Protein AF-A0A0G3I5A0-F1 (afdb_monomer_lite)

Organism: Toxoplasma gondii (NCBI:txid5811)

Secondary structure (DSSP, 8-state):
--------PPPTT-EEEEE--SSSPPPPSS-STTEEEE--TT-GGGPEEEEHHHHSTT-SSPP-EEEETTEEEEE--

Radius of gyration: 13.28 Å; chains: 1; bounding box: 28×27×29 Å

Sequence (77 aa):
DDDETKKEIITPGDSVSIENSGSRPLEYIPPNPSQVLKVEKGDHCKDEPVELAALFKGSAPTPAWTEAQSTRSLTVP

pLDDT: mean 79.5, std 12.51, range [40.75, 92.44]

Foldseek 3Di:
DPPPPDDDDADAQDKDKDFDPDPDADDDVPNFQQWDFDDDPPDPVPTDIDGQCVVLPPFPPRWGWDDDDRMIMTHHD

Structure (mmCIF, N/CA/C/O backbone):
data_AF-A0A0G3I5A0-F1
#
_entry.id   AF-A0A0G3I5A0-F1
#
loop_
_atom_site.group_PDB
_atom_site.id
_atom_site.type_symbol
_atom_site.label_atom_id
_atom_site.label_alt_id
_atom_site.label_comp_id
_atom_site.label_asym_id
_atom_site.label_entity_id
_atom_site.label_seq_id
_atom_site.pdbx_PDB_ins_code
_atom_site.Cartn_x
_atom_site.Cartn_y
_atom_site.Cartn_z
_atom_site.occupancy
_atom_site.B_iso_or_equiv
_atom_site.auth_seq_id
_atom_site.auth_comp_id
_atom_site.auth_asym_id
_atom_site.auth_atom_id
_atom_site.pdbx_PDB_model_num
ATOM 1 N N . ASP A 1 1 ? 2.799 -19.885 -15.730 1.00 40.75 1 ASP A N 1
ATOM 2 C CA . ASP A 1 1 ? 3.451 -18.867 -14.901 1.00 40.75 1 ASP A CA 1
ATOM 3 C C . ASP A 1 1 ? 2.707 -18.767 -13.594 1.00 40.75 1 ASP A C 1
ATOM 5 O O . ASP A 1 1 ? 1.527 -18.438 -13.598 1.00 40.75 1 ASP A O 1
ATOM 9 N N . ASP A 1 2 ? 3.362 -19.202 -12.523 1.00 44.56 2 ASP A N 1
ATOM 10 C CA . ASP A 1 2 ? 2.870 -19.098 -11.153 1.00 44.56 2 ASP A CA 1
ATOM 11 C C . ASP A 1 2 ? 2.924 -17.622 -10.744 1.00 44.56 2 ASP A C 1
ATOM 13 O O . ASP A 1 2 ? 3.997 -17.082 -10.474 1.00 44.56 2 ASP A O 1
ATOM 17 N N . ASP A 1 3 ? 1.768 -16.960 -10.731 1.00 48.66 3 ASP A N 1
ATOM 18 C CA . ASP A 1 3 ? 1.572 -15.688 -10.035 1.00 48.66 3 ASP A CA 1
ATOM 19 C C . ASP A 1 3 ? 1.719 -15.968 -8.525 1.00 48.66 3 ASP A C 1
ATOM 21 O O . ASP A 1 3 ? 0.752 -16.246 -7.809 1.00 48.66 3 ASP A O 1
ATOM 25 N N . GLU A 1 4 ? 2.963 -16.018 -8.035 1.00 50.03 4 GLU A N 1
ATOM 26 C CA . GLU A 1 4 ? 3.253 -16.225 -6.617 1.00 50.03 4 GLU A CA 1
ATOM 27 C C . GLU A 1 4 ? 2.835 -14.981 -5.827 1.00 50.03 4 GLU A C 1
ATOM 29 O O . GLU A 1 4 ? 3.615 -14.074 -5.538 1.00 50.03 4 GLU A O 1
ATOM 34 N N . THR A 1 5 ? 1.561 -14.941 -5.438 1.00 55.94 5 THR A N 1
ATOM 35 C CA . THR A 1 5 ? 1.086 -13.978 -4.450 1.00 55.94 5 THR A CA 1
ATOM 36 C C . THR A 1 5 ? 1.715 -14.330 -3.103 1.00 55.94 5 THR A C 1
ATOM 38 O O . THR A 1 5 ? 1.279 -15.272 -2.431 1.00 55.94 5 THR A O 1
ATOM 41 N N . LYS A 1 6 ? 2.735 -13.575 -2.679 1.00 62.28 6 LYS A N 1
ATOM 42 C CA . LYS A 1 6 ? 3.306 -13.704 -1.333 1.00 62.28 6 LYS A CA 1
ATOM 43 C C . LYS A 1 6 ? 2.216 -13.389 -0.302 1.00 62.28 6 LYS A C 1
ATOM 45 O O . LYS A 1 6 ? 1.680 -12.284 -0.266 1.00 62.28 6 LYS A O 1
ATOM 50 N N . LYS A 1 7 ? 1.861 -14.375 0.526 1.00 65.25 7 LYS A N 1
ATOM 51 C CA . LYS A 1 7 ? 0.877 -14.222 1.607 1.00 65.25 7 LYS A CA 1
ATOM 52 C C . LYS A 1 7 ? 1.619 -13.994 2.919 1.00 65.25 7 LYS A C 1
ATOM 54 O O . LYS A 1 7 ? 2.211 -14.928 3.450 1.00 65.25 7 LYS A O 1
ATOM 59 N N . GLU A 1 8 ? 1.567 -12.775 3.443 1.00 69.50 8 GLU A N 1
ATOM 60 C CA . GLU A 1 8 ? 2.084 -12.432 4.772 1.00 69.50 8 GLU A CA 1
ATOM 61 C C . GLU A 1 8 ? 0.947 -11.955 5.679 1.00 69.50 8 GLU A C 1
ATOM 63 O O . GLU A 1 8 ? 0.022 -11.272 5.238 1.00 69.50 8 GLU A O 1
ATOM 68 N N . ILE A 1 9 ? 1.004 -12.351 6.953 1.00 74.69 9 ILE A N 1
ATOM 69 C CA . ILE A 1 9 ? 0.118 -11.828 7.995 1.00 74.69 9 ILE A CA 1
ATOM 70 C C . ILE A 1 9 ? 0.811 -10.599 8.578 1.00 74.69 9 ILE A C 1
ATOM 72 O O . ILE A 1 9 ? 1.929 -10.711 9.070 1.00 74.69 9 ILE A O 1
ATOM 76 N N . ILE A 1 10 ? 0.144 -9.450 8.515 1.00 70.44 10 ILE A N 1
ATOM 77 C CA . ILE A 1 10 ? 0.654 -8.171 9.015 1.00 70.44 10 ILE A CA 1
ATOM 78 C C . ILE A 1 10 ? -0.022 -7.896 10.360 1.00 70.44 10 ILE A C 1
ATOM 80 O O . ILE A 1 10 ? -1.252 -7.950 10.448 1.00 70.44 10 ILE A O 1
ATOM 84 N N . THR A 1 11 ? 0.758 -7.620 11.403 1.00 77.62 11 THR A N 1
ATOM 85 C CA . THR A 1 11 ? 0.250 -7.236 12.726 1.00 77.62 11 THR A CA 1
ATOM 86 C C . THR A 1 11 ? 0.351 -5.719 12.946 1.00 77.62 11 THR A C 1
ATOM 88 O O . THR A 1 11 ? 1.097 -5.044 12.237 1.00 77.62 11 THR A O 1
ATOM 91 N N . PRO A 1 12 ? -0.424 -5.129 13.877 1.00 76.81 12 PRO A N 1
ATOM 92 C CA . PRO A 1 12 ? -0.277 -3.713 14.219 1.00 76.81 12 PRO A CA 1
ATOM 93 C C . PRO A 1 12 ? 1.159 -3.389 14.651 1.00 76.81 12 PRO A C 1
ATOM 95 O O . PRO A 1 12 ? 1.733 -4.107 15.469 1.00 76.81 12 PRO A O 1
ATOM 98 N N . GLY A 1 13 ? 1.732 -2.318 14.104 1.00 77.62 13 GLY A N 1
ATOM 99 C CA . GLY A 1 13 ? 3.138 -1.944 14.269 1.00 77.62 13 GLY A CA 1
ATOM 100 C C . GLY A 1 13 ? 4.077 -2.484 13.184 1.00 77.62 13 GLY A C 1
ATOM 101 O O . GLY A 1 13 ? 5.217 -2.022 13.100 1.00 77.62 13 GLY A O 1
ATOM 102 N N . ASP A 1 14 ? 3.620 -3.408 12.332 1.00 83.88 14 ASP A N 1
ATOM 103 C CA . ASP A 1 14 ? 4.416 -3.909 11.212 1.00 83.88 14 ASP A CA 1
ATOM 104 C C . ASP A 1 14 ? 4.412 -2.947 10.017 1.00 83.88 14 ASP A C 1
ATOM 106 O O . ASP A 1 14 ? 3.532 -2.098 9.825 1.00 83.88 14 ASP A O 1
ATOM 110 N N . SER A 1 15 ? 5.414 -3.129 9.160 1.00 85.12 15 SER A N 1
ATOM 111 C CA . SER A 1 15 ? 5.509 -2.443 7.877 1.00 85.12 15 SER A CA 1
ATOM 112 C C . SER A 1 15 ? 5.707 -3.443 6.747 1.00 85.12 15 SER A C 1
ATOM 114 O O . SER A 1 15 ? 6.460 -4.408 6.870 1.00 85.12 15 SER A O 1
ATOM 116 N N . VAL A 1 16 ? 5.033 -3.193 5.630 1.00 87.56 16 VAL A N 1
ATOM 117 C CA . VAL A 1 16 ? 5.221 -3.926 4.377 1.00 87.56 16 VAL A CA 1
ATOM 118 C C . VAL A 1 16 ? 5.911 -3.007 3.394 1.00 87.56 16 VAL A C 1
ATOM 120 O O . VAL A 1 16 ? 5.514 -1.856 3.253 1.00 87.56 16 VAL A O 1
ATOM 123 N N . SER A 1 17 ? 6.938 -3.507 2.711 1.00 87.69 17 SER A N 1
ATOM 124 C CA . SER A 1 17 ? 7.680 -2.744 1.708 1.00 87.69 17 SER A CA 1
ATOM 125 C C . SER A 1 17 ? 7.775 -3.511 0.398 1.00 87.69 17 SER A C 1
ATOM 127 O O . SER A 1 17 ? 8.049 -4.709 0.389 1.00 87.69 17 SER A O 1
ATOM 129 N N . ILE A 1 18 ? 7.564 -2.796 -0.701 1.00 86.88 18 ILE A N 1
ATOM 130 C CA . ILE A 1 18 ? 7.730 -3.269 -2.070 1.00 86.88 18 ILE A CA 1
ATOM 131 C C . ILE A 1 18 ? 8.917 -2.504 -2.646 1.00 86.88 18 ILE A C 1
ATOM 133 O O . ILE A 1 18 ? 8.820 -1.303 -2.893 1.00 86.88 18 ILE A O 1
ATOM 137 N N . GLU A 1 19 ? 10.046 -3.187 -2.807 1.00 87.44 19 GLU A N 1
ATOM 138 C CA . GLU A 1 19 ? 11.252 -2.614 -3.401 1.00 87.44 19 GLU A CA 1
ATOM 139 C C . GLU A 1 19 ? 11.271 -2.861 -4.911 1.00 87.44 19 GLU A C 1
ATOM 141 O O . GLU A 1 19 ? 11.144 -3.993 -5.382 1.00 87.44 19 GLU A O 1
ATOM 146 N N . ASN A 1 20 ? 11.483 -1.795 -5.675 1.00 84.12 20 ASN A N 1
ATOM 147 C CA . ASN A 1 20 ? 11.801 -1.873 -7.086 1.00 84.12 20 ASN A CA 1
ATOM 148 C C . ASN A 1 20 ? 13.312 -2.035 -7.280 1.00 84.12 20 ASN A C 1
ATOM 150 O O . ASN A 1 20 ? 14.057 -1.058 -7.331 1.00 84.12 20 ASN A O 1
ATOM 154 N N . SER A 1 21 ? 13.756 -3.279 -7.434 1.00 82.38 21 SER A N 1
ATOM 155 C CA . SER A 1 21 ? 15.135 -3.613 -7.813 1.00 82.38 21 SER A CA 1
ATOM 156 C C . SER A 1 21 ? 15.382 -3.539 -9.330 1.00 82.38 21 SER A C 1
ATOM 158 O O . SER A 1 21 ? 16.499 -3.768 -9.799 1.00 82.38 21 SER A O 1
ATOM 160 N N . GLY A 1 22 ? 14.346 -3.225 -10.115 1.00 81.56 22 GLY A N 1
ATOM 161 C CA . GLY A 1 22 ? 14.411 -3.100 -11.564 1.00 81.56 22 GLY A CA 1
ATOM 162 C C . GLY A 1 22 ? 14.905 -1.732 -12.039 1.00 81.56 22 GLY A C 1
ATOM 163 O O . GLY A 1 22 ? 14.849 -0.726 -11.342 1.00 81.56 22 GLY A O 1
ATOM 164 N N . SER A 1 23 ? 15.351 -1.675 -13.295 1.00 79.75 23 SER A N 1
ATOM 165 C CA . SER A 1 23 ? 15.765 -0.426 -13.956 1.00 79.75 23 SER A CA 1
ATOM 166 C C . SER A 1 23 ? 14.598 0.413 -14.491 1.00 79.75 23 SER A C 1
ATOM 168 O O . SER A 1 23 ? 14.811 1.520 -14.985 1.00 79.75 23 SER A O 1
ATOM 170 N N . ARG A 1 24 ? 13.369 -0.111 -14.428 1.00 81.81 24 ARG A N 1
ATOM 171 C CA . ARG A 1 24 ? 12.142 0.567 -14.863 1.00 81.81 24 ARG A CA 1
ATOM 172 C C . ARG A 1 24 ? 11.312 0.961 -13.645 1.00 81.81 24 ARG A C 1
ATOM 174 O O . ARG A 1 24 ? 11.273 0.174 -12.706 1.00 81.81 24 ARG A O 1
ATOM 181 N N . PRO A 1 25 ? 10.626 2.115 -13.653 1.00 79.50 25 PRO A N 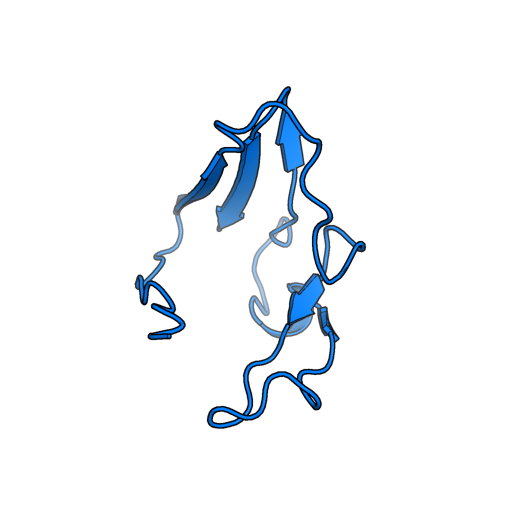1
ATOM 182 C CA . PRO A 1 25 ? 9.669 2.455 -12.603 1.00 79.50 25 PRO A CA 1
ATOM 183 C C . PRO A 1 25 ? 8.578 1.382 -12.484 1.00 79.50 25 PRO A C 1
ATOM 185 O O . PRO A 1 25 ? 8.094 0.897 -13.510 1.00 79.50 25 PRO A O 1
ATOM 188 N N . LEU A 1 26 ? 8.191 1.025 -11.255 1.00 78.56 26 LEU A N 1
ATOM 189 C CA . LEU A 1 26 ? 6.996 0.216 -11.021 1.00 78.56 26 LEU A CA 1
ATOM 190 C C . LEU A 1 26 ? 5.758 1.092 -11.184 1.00 78.56 26 LEU A C 1
ATOM 192 O O . LEU A 1 26 ? 5.691 2.196 -10.645 1.00 78.56 26 LEU A O 1
ATOM 196 N N . GLU A 1 27 ? 4.771 0.574 -11.903 1.00 83.44 27 GLU A N 1
ATOM 197 C CA . GLU A 1 27 ? 3.423 1.119 -11.875 1.00 83.44 27 GLU A CA 1
ATOM 198 C C . GLU A 1 27 ? 2.645 0.395 -10.779 1.00 83.44 27 GLU A C 1
ATOM 200 O O . GLU A 1 27 ? 2.489 -0.826 -10.814 1.00 83.44 27 GLU A O 1
ATOM 205 N N . TYR A 1 28 ? 2.189 1.143 -9.778 1.00 83.19 28 TYR A N 1
ATOM 206 C CA . TYR A 1 28 ? 1.412 0.574 -8.689 1.00 83.19 28 TYR A CA 1
ATOM 207 C C . TYR A 1 28 ? -0.078 0.621 -9.003 1.00 83.19 28 TYR A C 1
ATOM 209 O O . TYR A 1 28 ? -0.632 1.681 -9.300 1.00 83.19 28 TYR A O 1
AT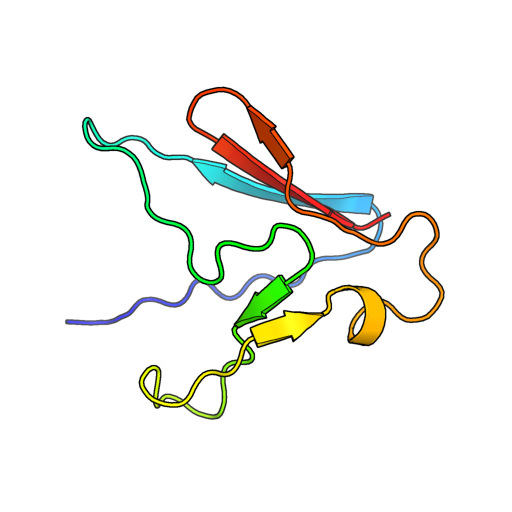OM 217 N N . ILE A 1 29 ? -0.734 -0.530 -8.867 1.00 83.75 29 ILE A N 1
ATOM 218 C CA . ILE A 1 29 ? -2.175 -0.674 -9.055 1.00 83.75 29 ILE A CA 1
ATOM 219 C C . ILE A 1 29 ? -2.792 -1.096 -7.707 1.00 83.75 29 ILE A C 1
ATOM 221 O O . ILE A 1 29 ? -2.405 -2.134 -7.169 1.00 83.75 29 ILE A O 1
ATOM 225 N N . PRO A 1 30 ? -3.716 -0.306 -7.127 1.00 87.25 30 PRO A N 1
ATOM 226 C CA . PRO A 1 30 ? -4.216 0.971 -7.630 1.00 87.25 30 PRO A CA 1
ATOM 227 C C . PRO A 1 30 ? -3.210 2.125 -7.404 1.00 87.25 30 PRO A C 1
ATOM 229 O O . PRO A 1 30 ? -2.397 2.071 -6.473 1.00 87.25 30 PRO A O 1
ATOM 232 N N . PRO A 1 31 ? -3.286 3.206 -8.208 1.00 86.31 31 PRO A N 1
ATOM 233 C CA . PRO A 1 31 ? -2.367 4.342 -8.093 1.00 86.31 31 PRO A CA 1
ATOM 234 C C . PRO A 1 31 ? -2.608 5.184 -6.830 1.00 86.31 31 PRO A C 1
ATOM 236 O O . PRO A 1 31 ? -1.712 5.889 -6.372 1.00 86.31 31 PRO A O 1
ATOM 239 N N . ASN A 1 32 ? -3.805 5.118 -6.239 1.00 91.00 32 ASN A N 1
ATOM 240 C CA . ASN A 1 32 ? -4.128 5.850 -5.017 1.00 91.00 32 ASN A CA 1
ATOM 241 C C . ASN A 1 32 ? -3.396 5.226 -3.805 1.00 91.00 32 ASN A C 1
ATOM 243 O O . ASN A 1 32 ? -3.588 4.039 -3.529 1.00 91.00 32 ASN A O 1
ATOM 247 N N . PRO A 1 33 ? -2.588 5.993 -3.046 1.00 90.88 33 PRO A N 1
ATOM 248 C CA . PRO A 1 33 ? -1.859 5.486 -1.880 1.00 90.88 33 PRO A CA 1
ATOM 249 C C . PRO A 1 33 ? -2.748 5.067 -0.706 1.00 90.88 33 PRO A C 1
ATOM 251 O O . PRO A 1 33 ? -2.279 4.358 0.180 1.00 90.88 33 PRO A O 1
ATOM 254 N N . SER A 1 34 ? -4.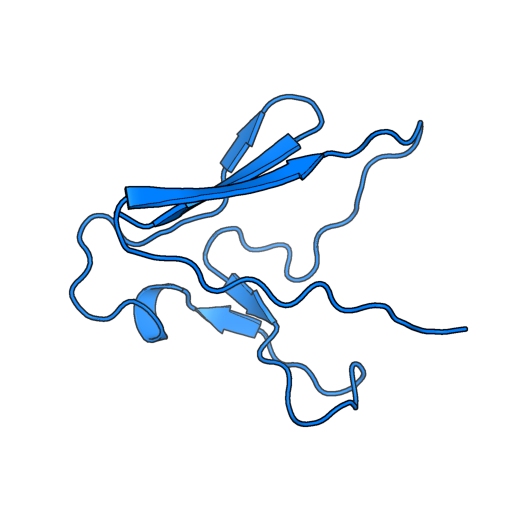022 5.452 -0.697 1.00 92.38 34 SER A N 1
ATOM 255 C CA . SER A 1 34 ? -4.984 5.038 0.329 1.00 92.38 34 SER A CA 1
ATOM 256 C C . SER A 1 34 ? -5.760 3.773 -0.045 1.00 92.38 34 SER A C 1
ATOM 258 O O . SER A 1 34 ? -6.663 3.377 0.689 1.00 92.38 34 SER A O 1
ATOM 260 N N . GLN A 1 35 ? -5.439 3.133 -1.174 1.00 92.44 35 GLN A N 1
ATOM 261 C CA . GLN A 1 35 ? -6.177 1.985 -1.691 1.00 92.44 35 GLN A CA 1
ATOM 262 C C . GLN A 1 35 ? -5.298 0.745 -1.864 1.00 92.44 35 GLN A C 1
ATOM 264 O O . GLN A 1 35 ? -4.083 0.822 -2.050 1.00 92.44 35 GLN A O 1
ATOM 269 N N . VAL A 1 36 ? -5.948 -0.415 -1.844 1.00 89.75 36 VAL A N 1
ATOM 270 C CA . VAL A 1 36 ? -5.383 -1.715 -2.232 1.00 89.75 36 VAL A CA 1
ATOM 271 C C . VAL A 1 36 ? -6.368 -2.446 -3.139 1.00 89.75 36 VAL A C 1
ATOM 273 O O . VAL A 1 36 ? -7.558 -2.140 -3.122 1.00 89.75 36 VAL A O 1
ATOM 276 N N . LEU A 1 37 ? -5.899 -3.402 -3.939 1.00 87.38 37 LEU A N 1
ATOM 277 C CA . LEU A 1 37 ? -6.794 -4.278 -4.695 1.00 87.38 37 LEU A CA 1
ATOM 278 C C . LEU A 1 37 ? -7.416 -5.318 -3.760 1.00 87.38 37 LEU A C 1
ATOM 280 O O . LEU A 1 37 ? -6.712 -6.016 -3.026 1.00 87.38 37 LEU A O 1
ATOM 284 N N . LYS A 1 38 ? -8.745 -5.429 -3.782 1.00 82.25 38 LYS A N 1
ATOM 285 C CA . LYS A 1 38 ? -9.454 -6.504 -3.093 1.00 82.25 38 LYS A CA 1
ATOM 286 C C . LYS A 1 38 ? -9.416 -7.753 -3.972 1.00 82.25 38 LYS A C 1
ATOM 288 O O . LYS A 1 38 ? -10.167 -7.839 -4.934 1.00 82.25 38 LYS A O 1
ATOM 293 N N . VAL A 1 39 ? -8.584 -8.724 -3.601 1.00 73.19 39 VAL A N 1
ATOM 294 C CA . VAL A 1 39 ? -8.474 -9.994 -4.333 1.00 73.19 39 VAL A CA 1
ATOM 295 C C . VAL A 1 39 ? -9.717 -10.858 -4.095 1.00 73.19 39 VAL A C 1
ATOM 297 O O . VAL A 1 39 ? -9.888 -11.426 -3.010 1.00 73.19 39 VAL A O 1
ATOM 300 N N . GLU A 1 40 ? -10.583 -11.001 -5.102 1.00 68.50 40 GLU A N 1
ATOM 301 C CA . GLU A 1 40 ? -11.702 -11.954 -5.069 1.00 68.50 40 GLU A CA 1
ATOM 302 C C . GLU A 1 40 ? -11.337 -13.237 -5.828 1.00 68.50 40 GLU A C 1
ATOM 304 O O . GLU A 1 40 ? -11.399 -13.306 -7.048 1.00 68.50 40 GLU A O 1
ATOM 309 N N . LYS A 1 41 ? -10.947 -14.282 -5.080 1.00 58.69 41 LYS A N 1
ATOM 310 C CA . LYS A 1 41 ? -10.741 -15.670 -5.553 1.00 58.69 41 LYS A CA 1
ATOM 311 C C . LYS A 1 41 ? -10.168 -15.801 -6.985 1.00 58.69 41 LYS A C 1
ATOM 313 O O . LYS A 1 41 ? -10.774 -16.443 -7.837 1.00 58.69 41 LYS A O 1
ATOM 318 N N . GLY A 1 42 ? -8.954 -15.292 -7.194 1.00 56.16 42 GLY A N 1
ATOM 319 C CA . GLY A 1 42 ? -8.067 -15.730 -8.281 1.00 56.16 42 GLY A CA 1
ATOM 320 C C . GLY A 1 42 ? -8.370 -15.194 -9.682 1.00 56.16 42 GLY A C 1
ATOM 321 O O . GLY A 1 42 ? -7.802 -15.714 -10.637 1.00 56.16 42 GLY A O 1
ATOM 322 N N . ASP A 1 43 ? -9.229 -14.181 -9.819 1.00 56.66 43 ASP A N 1
ATOM 323 C CA . ASP A 1 43 ? -9.484 -13.502 -11.095 1.00 56.66 43 ASP A CA 1
ATOM 324 C C . ASP A 1 43 ? -9.060 -12.029 -10.993 1.00 56.66 43 ASP A C 1
ATOM 326 O O . ASP A 1 43 ? -9.861 -11.140 -10.706 1.00 56.66 43 ASP A O 1
ATOM 330 N N . HIS A 1 44 ? -7.767 -11.776 -11.225 1.00 58.09 44 HIS A N 1
ATOM 331 C CA . HIS A 1 44 ? -7.157 -10.442 -11.142 1.00 58.09 44 HIS A CA 1
ATOM 332 C C . HIS A 1 44 ? -7.776 -9.415 -12.101 1.00 58.09 44 HIS A C 1
ATOM 334 O O . HIS A 1 44 ? -7.599 -8.211 -11.927 1.00 58.09 44 HIS A O 1
ATOM 340 N N . CYS A 1 45 ? -8.535 -9.861 -13.109 1.00 58.56 45 CYS A N 1
ATOM 341 C CA . CYS A 1 45 ? -9.235 -8.971 -14.029 1.00 58.56 45 CYS A CA 1
ATOM 342 C C . CYS A 1 45 ? -10.466 -8.294 -13.403 1.00 58.56 45 CYS A C 1
ATOM 344 O O . CYS A 1 45 ? -11.045 -7.409 -14.035 1.00 58.56 45 CYS A O 1
ATOM 346 N N . LYS A 1 46 ? -10.885 -8.703 -12.198 1.00 63.25 46 LYS A N 1
ATOM 347 C CA . LYS A 1 46 ? -12.053 -8.155 -11.486 1.00 63.25 46 LYS A CA 1
ATOM 348 C C . LYS A 1 46 ? -11.716 -7.549 -10.128 1.00 63.25 46 LYS A C 1
ATOM 350 O O . LYS A 1 46 ? -12.634 -7.155 -9.413 1.00 63.25 46 LYS A O 1
ATOM 355 N N . ASP A 1 47 ? -10.439 -7.480 -9.769 1.00 75.25 47 ASP A N 1
ATOM 356 C CA . ASP A 1 47 ? -10.035 -6.924 -8.484 1.00 75.25 47 ASP A CA 1
ATOM 357 C C . ASP A 1 47 ? -10.359 -5.419 -8.451 1.00 75.25 47 ASP A C 1
ATOM 359 O O . ASP A 1 47 ? -9.847 -4.627 -9.245 1.00 75.25 47 ASP A O 1
ATOM 363 N N . GLU A 1 48 ? -11.238 -5.017 -7.532 1.00 84.25 48 GLU A N 1
ATOM 364 C CA . GLU A 1 48 ? -11.642 -3.619 -7.365 1.00 84.25 48 GLU A CA 1
ATOM 365 C C . GLU A 1 48 ? -10.784 -2.924 -6.291 1.00 84.25 48 GLU A C 1
ATOM 367 O O . GLU A 1 48 ? -10.444 -3.540 -5.270 1.00 84.25 48 GLU A O 1
ATOM 372 N N . PRO A 1 49 ? -10.447 -1.630 -6.465 1.00 89.69 49 PRO A N 1
ATOM 373 C CA . PRO A 1 49 ? -9.797 -0.854 -5.418 1.00 89.69 49 PRO A CA 1
ATOM 374 C C . PRO A 1 49 ? -10.686 -0.740 -4.173 1.00 89.69 49 PRO A C 1
ATOM 376 O O . PRO A 1 49 ? -11.859 -0.377 -4.257 1.00 89.69 49 PRO A O 1
ATOM 379 N N . VAL A 1 50 ? -10.108 -0.988 -3.001 1.00 91.44 50 VAL A N 1
ATOM 380 C CA . VAL A 1 50 ? -10.739 -0.781 -1.695 1.00 91.44 50 VAL A CA 1
ATOM 381 C C . VAL A 1 50 ? -9.905 0.175 -0.850 1.00 91.44 50 VAL A C 1
ATOM 383 O O . VAL A 1 50 ? -8.677 0.106 -0.836 1.00 91.44 50 VAL A O 1
ATOM 386 N N . GLU A 1 51 ? -10.576 1.069 -0.125 1.00 92.44 51 GLU A N 1
ATOM 387 C CA . GLU A 1 51 ? -9.934 2.005 0.801 1.00 92.44 51 GLU A CA 1
ATOM 388 C C . GLU A 1 51 ? -9.326 1.273 2.004 1.00 92.44 51 GLU A C 1
ATOM 390 O O . GLU A 1 51 ? -10.006 0.508 2.696 1.00 92.44 51 GLU A O 1
ATOM 395 N N . LEU A 1 52 ? -8.074 1.591 2.335 1.00 90.19 52 LEU A N 1
ATOM 396 C CA . LEU A 1 52 ? -7.397 1.114 3.544 1.00 90.19 52 LEU A CA 1
ATOM 397 C C . LEU A 1 52 ? -8.178 1.500 4.811 1.00 90.19 52 LEU A C 1
ATOM 399 O O . LEU A 1 52 ? -8.271 0.701 5.740 1.00 90.19 52 LEU A O 1
ATOM 403 N N . ALA A 1 53 ? -8.851 2.655 4.822 1.00 90.19 53 ALA A N 1
ATOM 404 C CA . ALA A 1 53 ? -9.742 3.066 5.913 1.00 90.19 53 ALA A CA 1
ATOM 405 C C . ALA A 1 53 ? -10.892 2.074 6.174 1.00 90.19 53 ALA A C 1
ATOM 407 O O . ALA A 1 53 ? -11.337 1.912 7.312 1.00 90.19 53 ALA A O 1
ATOM 408 N N . ALA A 1 54 ? -11.385 1.400 5.129 1.00 89.19 54 ALA A N 1
ATOM 409 C CA . ALA A 1 54 ? -12.458 0.420 5.255 1.00 89.19 54 ALA A CA 1
ATOM 410 C C . ALA A 1 54 ? -11.965 -0.916 5.834 1.00 89.19 54 ALA A C 1
ATOM 412 O O . ALA A 1 54 ? -12.754 -1.623 6.468 1.00 89.19 54 ALA A O 1
ATOM 413 N N . LEU A 1 55 ? -10.682 -1.240 5.635 1.00 85.81 55 LEU A N 1
ATOM 414 C CA . LEU A 1 55 ? -10.029 -2.447 6.148 1.00 85.81 55 LEU A CA 1
ATOM 415 C C . LEU A 1 55 ? -9.514 -2.255 7.584 1.00 85.81 55 LEU A C 1
ATOM 417 O O . LEU A 1 55 ? -9.694 -3.131 8.424 1.00 85.81 55 LEU A O 1
ATOM 421 N N . PHE A 1 56 ? -8.950 -1.086 7.889 1.00 84.69 56 PHE A N 1
ATOM 422 C CA . PHE A 1 56 ? -8.360 -0.742 9.187 1.00 84.69 56 PHE A CA 1
ATOM 423 C C . PHE A 1 56 ? -9.276 0.179 10.004 1.00 84.69 56 PHE A C 1
ATOM 425 O O . PHE A 1 56 ? -8.884 1.262 10.450 1.00 84.69 56 PHE A O 1
ATOM 432 N N . LYS A 1 57 ? -10.531 -0.243 10.201 1.00 82.25 57 LYS A N 1
ATOM 433 C CA . LYS A 1 57 ? -11.524 0.538 10.955 1.00 82.25 57 LYS A CA 1
ATOM 434 C C . LYS A 1 57 ? -11.042 0.782 12.388 1.00 82.25 57 LYS A C 1
ATOM 436 O O . LYS A 1 57 ? -10.851 -0.162 13.145 1.00 82.25 57 LYS A O 1
ATOM 441 N N . GLY A 1 58 ? -10.904 2.053 12.764 1.00 80.81 58 GLY A N 1
ATOM 442 C CA . GLY A 1 58 ? -10.495 2.464 14.113 1.00 80.81 58 GLY A CA 1
ATOM 443 C C . GLY A 1 58 ? -8.991 2.674 14.302 1.00 80.81 58 GLY A C 1
ATOM 444 O O . GLY A 1 58 ? -8.588 3.070 15.391 1.00 80.81 58 GLY A O 1
ATOM 445 N N . SER A 1 59 ? -8.174 2.466 13.265 1.00 78.56 59 SER A N 1
ATOM 446 C CA . SER A 1 59 ? -6.757 2.837 13.289 1.00 78.56 59 SER A CA 1
ATOM 447 C C . SER A 1 59 ? -6.586 4.341 13.022 1.00 78.56 59 SER A C 1
ATOM 449 O O . SER A 1 59 ? -7.203 4.890 12.102 1.00 78.56 59 SER A O 1
ATOM 451 N N . ALA A 1 60 ? -5.786 5.018 13.849 1.00 80.94 60 ALA A N 1
ATOM 452 C CA . ALA A 1 60 ? -5.486 6.444 13.735 1.00 80.94 60 ALA A CA 1
ATOM 453 C C . ALA A 1 60 ? -3.975 6.675 13.952 1.00 80.94 60 ALA A C 1
ATOM 455 O O . ALA A 1 60 ? -3.502 6.484 15.074 1.00 80.94 60 ALA A O 1
ATOM 456 N N . PRO A 1 61 ? -3.218 7.109 12.924 1.00 83.62 61 PRO A N 1
ATOM 457 C CA . PRO A 1 61 ? -3.673 7.477 11.577 1.00 83.62 61 PRO A CA 1
ATOM 458 C C . PRO A 1 61 ? -4.122 6.265 10.748 1.00 83.62 61 PRO A C 1
ATOM 460 O O . PRO A 1 61 ? -3.751 5.144 11.038 1.00 83.62 61 PRO A O 1
ATOM 463 N N . THR A 1 62 ? -4.917 6.459 9.698 1.00 87.12 62 THR A N 1
ATOM 464 C CA . THR A 1 62 ? -5.197 5.360 8.760 1.00 87.12 62 THR A CA 1
ATOM 465 C C . THR A 1 62 ? -3.918 4.988 7.994 1.00 87.12 62 THR A C 1
ATOM 467 O O . THR A 1 62 ? -3.221 5.906 7.553 1.00 87.12 62 THR A O 1
ATOM 470 N N . PRO A 1 63 ? -3.608 3.689 7.797 1.00 89.31 63 PRO A N 1
ATOM 471 C CA . PRO A 1 63 ? -2.492 3.271 6.953 1.00 89.31 63 PRO A CA 1
ATOM 472 C C . PRO A 1 63 ? -2.588 3.877 5.550 1.00 89.31 63 PRO A C 1
ATOM 474 O O . PRO A 1 63 ? -3.668 3.908 4.957 1.00 89.31 63 PRO A O 1
ATOM 477 N N . ALA A 1 64 ? -1.456 4.313 5.007 1.00 91.31 64 ALA A N 1
ATOM 478 C CA . ALA A 1 64 ? -1.337 4.775 3.6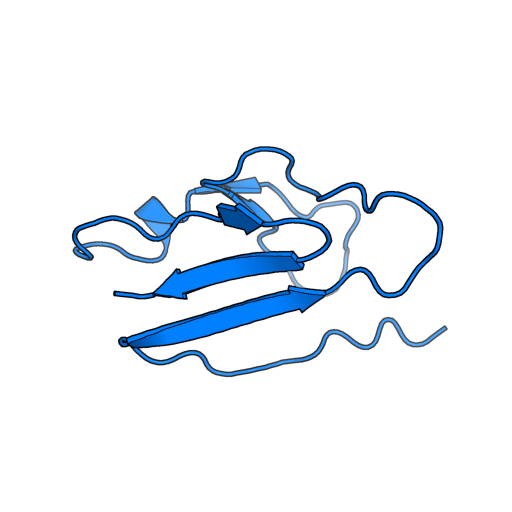30 1.00 91.31 64 ALA A CA 1
ATOM 479 C C . ALA A 1 64 ? 0.028 4.380 3.066 1.00 91.31 64 ALA A C 1
ATOM 481 O O . ALA A 1 64 ? 1.022 4.325 3.795 1.00 91.31 64 ALA A O 1
ATOM 482 N N . TRP A 1 65 ? 0.077 4.115 1.764 1.00 92.25 65 TRP A N 1
ATOM 483 C CA . TRP A 1 65 ? 1.332 3.860 1.078 1.00 92.25 65 TRP A CA 1
ATOM 484 C C . TRP A 1 65 ? 2.167 5.136 0.994 1.00 92.25 65 TRP A C 1
ATOM 486 O O . TRP A 1 65 ? 1.687 6.195 0.589 1.00 92.25 65 TRP A O 1
ATOM 496 N N . THR A 1 66 ? 3.442 5.009 1.330 1.00 91.25 66 THR A N 1
ATOM 497 C CA . THR A 1 66 ? 4.451 6.058 1.188 1.00 91.25 66 THR A CA 1
ATOM 498 C C . THR A 1 66 ? 5.531 5.589 0.232 1.00 91.25 66 THR A C 1
ATOM 500 O O . THR A 1 66 ? 5.857 4.406 0.196 1.00 91.25 66 THR A O 1
ATOM 503 N N . GLU A 1 67 ? 6.067 6.503 -0.567 1.00 88.19 67 GLU A N 1
ATOM 504 C CA . GLU A 1 67 ? 7.113 6.194 -1.539 1.00 88.19 67 GLU A CA 1
ATOM 505 C C . GLU A 1 67 ? 8.393 6.930 -1.165 1.00 88.19 67 GLU A C 1
ATOM 507 O O . GLU A 1 67 ? 8.407 8.151 -0.999 1.00 88.19 67 GLU A O 1
ATOM 512 N N . ALA A 1 68 ? 9.476 6.171 -1.038 1.00 87.00 68 ALA A N 1
ATOM 513 C CA . ALA A 1 68 ? 10.813 6.689 -0.826 1.00 87.00 68 ALA A CA 1
ATOM 514 C C . ALA A 1 68 ? 11.756 6.027 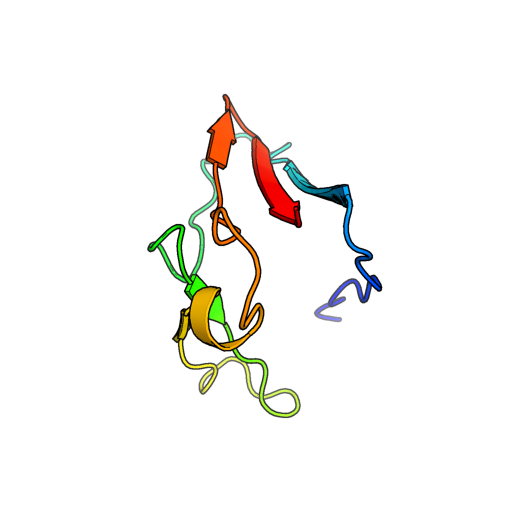-1.832 1.00 87.00 68 ALA A C 1
ATOM 516 O O . ALA A 1 68 ? 11.987 4.820 -1.793 1.00 87.00 68 ALA A O 1
ATOM 517 N N . GLN A 1 69 ? 12.326 6.836 -2.727 1.00 83.88 69 GLN A N 1
ATOM 518 C CA . GLN A 1 69 ? 13.221 6.371 -3.790 1.00 83.88 69 GLN A CA 1
ATOM 519 C C . GLN A 1 69 ? 12.561 5.299 -4.674 1.00 83.88 69 GLN A C 1
ATOM 521 O O . GLN A 1 69 ? 11.687 5.623 -5.471 1.00 83.88 69 GLN A O 1
ATOM 526 N N . SER A 1 70 ? 12.998 4.046 -4.542 1.00 84.06 70 SER A N 1
ATOM 527 C CA . SER A 1 70 ? 12.521 2.899 -5.319 1.00 84.06 70 SER A CA 1
ATOM 528 C C . SER A 1 70 ? 11.644 1.962 -4.487 1.00 84.06 70 SER A C 1
ATOM 530 O O . SER A 1 70 ? 11.297 0.887 -4.959 1.00 84.06 70 SER A O 1
ATOM 532 N N . THR A 1 71 ? 11.275 2.352 -3.266 1.00 86.81 71 THR A N 1
ATOM 533 C CA . THR A 1 71 ? 10.533 1.500 -2.336 1.00 86.81 71 THR A CA 1
ATOM 534 C C . THR A 1 71 ? 9.217 2.155 -1.951 1.00 86.81 71 THR A C 1
ATOM 536 O O . THR A 1 71 ? 9.179 3.324 -1.561 1.00 86.81 71 THR A O 1
ATOM 539 N N . ARG A 1 72 ? 8.131 1.385 -2.041 1.00 90.25 72 ARG A N 1
ATOM 540 C CA . ARG A 1 72 ? 6.811 1.774 -1.547 1.00 90.25 72 ARG A CA 1
ATOM 541 C C . ARG A 1 72 ? 6.498 0.994 -0.280 1.00 90.25 72 ARG A C 1
ATOM 543 O O . ARG A 1 72 ? 6.531 -0.234 -0.295 1.00 90.25 72 ARG A O 1
ATOM 550 N N . SER A 1 73 ? 6.182 1.694 0.800 1.00 91.00 73 SER A N 1
ATOM 551 C CA . SER A 1 73 ? 5.977 1.102 2.121 1.00 91.00 73 SER A CA 1
ATOM 552 C C . SER A 1 73 ? 4.610 1.453 2.700 1.00 91.00 73 SER A C 1
ATOM 554 O O . SER A 1 73 ? 4.160 2.594 2.594 1.00 91.00 73 SER A O 1
ATOM 556 N N . LEU A 1 74 ? 3.959 0.474 3.325 1.00 90.38 74 LEU A N 1
ATOM 557 C CA . LEU A 1 74 ? 2.723 0.614 4.089 1.00 90.38 74 LEU A CA 1
ATOM 558 C C . LEU A 1 74 ? 3.028 0.296 5.548 1.00 90.38 74 LEU A C 1
ATOM 560 O O . LEU A 1 74 ? 3.386 -0.836 5.870 1.00 90.38 74 LEU A O 1
ATOM 564 N N . THR A 1 75 ? 2.857 1.278 6.423 1.00 86.94 75 THR A N 1
ATOM 565 C CA . THR A 1 75 ? 2.964 1.072 7.870 1.00 86.94 75 THR A CA 1
ATOM 566 C C . THR A 1 75 ? 1.570 0.908 8.451 1.00 86.94 75 THR A C 1
ATOM 568 O O . THR A 1 75 ? 0.707 1.761 8.232 1.00 86.94 75 THR A O 1
ATOM 571 N N . VAL A 1 76 ? 1.353 -0.177 9.190 1.00 83.56 76 VAL A N 1
ATOM 572 C CA . VAL A 1 76 ? 0.119 -0.402 9.943 1.00 83.56 76 VAL A CA 1
ATOM 573 C C . VAL A 1 76 ? 0.350 0.104 11.373 1.00 83.56 76 VAL A C 1
ATOM 575 O O . VAL A 1 76 ? 1.218 -0.444 12.047 1.00 83.56 76 VAL A O 1
ATOM 578 N N . PRO A 1 77 ? -0.354 1.153 11.837 1.00 75.00 77 PRO A N 1
ATOM 579 C CA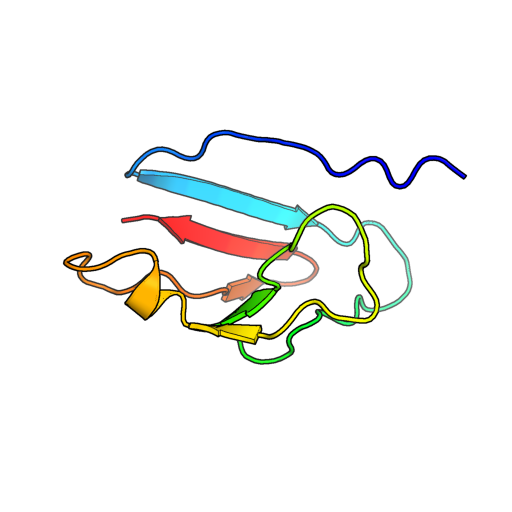 . PRO A 1 77 ? -0.209 1.666 13.198 1.00 75.00 77 PRO A CA 1
ATOM 580 C C . PRO A 1 77 ? -0.723 0.701 14.267 1.00 75.00 77 PRO A C 1
ATOM 582 O O . PRO A 1 77 ? -1.590 -0.149 13.950 1.00 75.00 77 PRO A O 1
#